Protein AF-A0A6A8DGF8-F1 (afdb_monomer)

Secondary structure (DSSP, 8-state):
--------SSGGGGHHHHHHHHHHHHHHHHHHHHHHHHHHHHHHHHHHHHHHHHHHHHHHHHT-

Organism: NCBI:txid930132

Structure (mmCIF, N/CA/C/O backbone):
data_AF-A0A6A8DGF8-F1
#
_entry.id   AF-A0A6A8DGF8-F1
#
loop_
_atom_site.group_PDB
_atom_site.id
_atom_site.type_symbol
_atom_site.label_atom_id
_atom_site.label_alt_id
_atom_site.label_comp_id
_atom_site.label_asym_id
_atom_site.label_entity_id
_atom_site.label_seq_id
_atom_site.pdbx_PDB_ins_code
_atom_site.Cartn_x
_atom_site.Cartn_y
_atom_site.Cartn_z
_atom_site.occupancy
_atom_site.B_iso_or_equiv
_atom_site.auth_seq_id
_atom_site.auth_comp_id
_atom_site.auth_asym_id
_atom_site.auth_atom_id
_atom_site.pdbx_PDB_model_num
ATOM 1 N N . MET A 1 1 ? -9.267 4.908 -38.043 1.00 56.53 1 MET A N 1
ATOM 2 C CA . MET A 1 1 ? -8.399 3.712 -38.007 1.00 56.53 1 MET A CA 1
ATOM 3 C C . MET A 1 1 ? -7.913 3.601 -36.582 1.00 56.53 1 MET A C 1
ATOM 5 O O . MET A 1 1 ? -7.442 4.606 -36.072 1.00 56.53 1 MET A O 1
ATOM 9 N N . MET A 1 2 ? -8.149 2.474 -35.913 1.00 59.81 2 MET A N 1
ATOM 10 C CA . MET A 1 2 ? -7.688 2.272 -34.538 1.00 59.81 2 MET A CA 1
ATOM 11 C C . MET A 1 2 ? -6.165 2.443 -34.547 1.00 59.81 2 MET A C 1
ATOM 13 O O . MET A 1 2 ? -5.498 1.741 -35.307 1.00 59.81 2 MET A O 1
ATOM 17 N N . GLU A 1 3 ? -5.637 3.416 -33.803 1.00 60.22 3 GLU A N 1
ATOM 18 C CA . GLU A 1 3 ? -4.201 3.511 -33.555 1.00 60.22 3 GLU A CA 1
ATOM 19 C C . GLU A 1 3 ? -3.805 2.187 -32.910 1.00 60.22 3 GLU A C 1
ATOM 21 O O . GLU A 1 3 ? -4.200 1.868 -31.788 1.00 60.22 3 GLU A O 1
ATOM 26 N N . PHE A 1 4 ? -3.158 1.351 -33.716 1.00 57.66 4 PHE A N 1
ATOM 27 C CA . PHE A 1 4 ? -2.579 0.082 -33.324 1.00 57.66 4 PHE A CA 1
ATOM 28 C C . PHE A 1 4 ? -1.881 0.296 -31.984 1.00 57.66 4 PHE A C 1
ATOM 30 O O . PHE A 1 4 ? -1.114 1.251 -31.872 1.00 57.66 4 PHE A O 1
ATOM 37 N N . LEU A 1 5 ? -2.176 -0.531 -30.973 1.00 68.12 5 LEU A N 1
ATOM 38 C CA . LEU A 1 5 ? -1.447 -0.495 -29.708 1.00 68.12 5 LEU A CA 1
ATOM 39 C C . LEU A 1 5 ? 0.049 -0.550 -30.040 1.00 68.12 5 LEU A C 1
ATOM 41 O O . LEU A 1 5 ? 0.569 -1.612 -30.387 1.00 68.12 5 LEU A O 1
ATOM 45 N N . TYR A 1 6 ? 0.719 0.606 -30.010 1.00 67.62 6 TYR A N 1
ATOM 46 C CA . TYR A 1 6 ? 2.142 0.690 -30.275 1.00 67.62 6 TYR A CA 1
ATOM 47 C C . TYR A 1 6 ? 2.819 0.154 -29.034 1.00 67.62 6 TYR A C 1
ATOM 49 O O . TYR A 1 6 ? 3.042 0.847 -28.042 1.00 67.62 6 TYR A O 1
ATOM 57 N N . PHE A 1 7 ? 3.054 -1.143 -29.073 1.00 71.44 7 PHE A N 1
ATOM 58 C CA . PHE A 1 7 ? 3.858 -1.810 -28.092 1.00 71.44 7 PHE A CA 1
ATOM 59 C C . PHE A 1 7 ? 5.306 -1.434 -28.386 1.00 71.44 7 PHE A C 1
ATOM 61 O O . PHE A 1 7 ? 5.798 -1.826 -29.446 1.00 71.44 7 PHE A O 1
ATOM 68 N N . PRO A 1 8 ? 6.002 -0.693 -27.501 1.00 77.00 8 PRO A N 1
ATOM 69 C CA . PRO A 1 8 ? 7.423 -0.470 -27.686 1.00 77.00 8 PRO A CA 1
ATOM 70 C C . PRO A 1 8 ? 8.139 -1.804 -27.916 1.00 77.00 8 PRO A C 1
ATOM 72 O O . PRO A 1 8 ? 7.892 -2.784 -27.196 1.00 77.00 8 PRO A O 1
ATOM 75 N N . GLU A 1 9 ? 8.980 -1.830 -28.955 1.00 79.00 9 GLU A N 1
ATOM 76 C CA . GLU A 1 9 ? 9.816 -2.984 -29.299 1.00 79.00 9 GLU A CA 1
ATOM 77 C C . GLU A 1 9 ? 10.733 -3.341 -28.127 1.00 79.00 9 GLU A C 1
ATOM 79 O O . GLU A 1 9 ? 10.875 -4.514 -27.7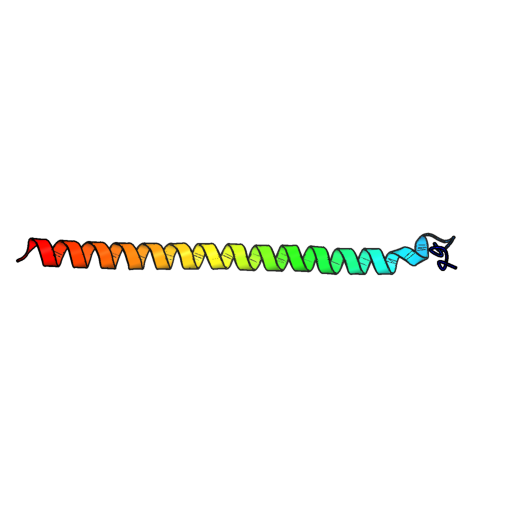78 1.00 79.00 9 GLU A O 1
ATOM 84 N N . ASP A 1 10 ? 11.265 -2.318 -27.451 1.00 82.69 10 ASP A N 1
ATOM 85 C CA . ASP A 1 10 ? 12.023 -2.491 -26.223 1.00 82.69 10 ASP A CA 1
ATOM 86 C C . ASP A 1 10 ? 11.093 -2.625 -25.006 1.00 82.69 10 ASP A C 1
ATOM 88 O O . ASP A 1 10 ? 10.387 -1.694 -24.601 1.00 82.69 10 ASP A O 1
ATOM 92 N N . LYS A 1 11 ? 11.126 -3.808 -24.384 1.00 80.19 11 LYS A N 1
ATOM 93 C CA . LYS A 1 11 ? 10.345 -4.122 -23.183 1.00 80.19 11 LYS A CA 1
ATOM 94 C C . LYS A 1 11 ? 10.767 -3.302 -21.960 1.00 80.19 11 LYS A C 1
ATOM 96 O O . LYS A 1 11 ? 10.004 -3.210 -20.997 1.00 80.19 11 LYS A O 1
ATOM 101 N N . SER A 1 12 ? 11.937 -2.673 -21.996 1.00 86.00 12 SER A N 1
ATOM 102 C CA . SER A 1 12 ? 12.401 -1.797 -20.924 1.00 86.00 12 SER A CA 1
ATOM 103 C C . SER A 1 12 ? 11.472 -0.592 -20.702 1.00 86.00 12 SER A C 1
ATOM 105 O O . SER A 1 12 ? 11.285 -0.130 -19.576 1.00 86.00 12 SER A O 1
ATOM 107 N N . LEU A 1 13 ? 10.786 -0.135 -21.750 1.00 84.38 13 LEU A N 1
ATOM 108 C CA . LEU A 1 13 ? 9.891 1.020 -2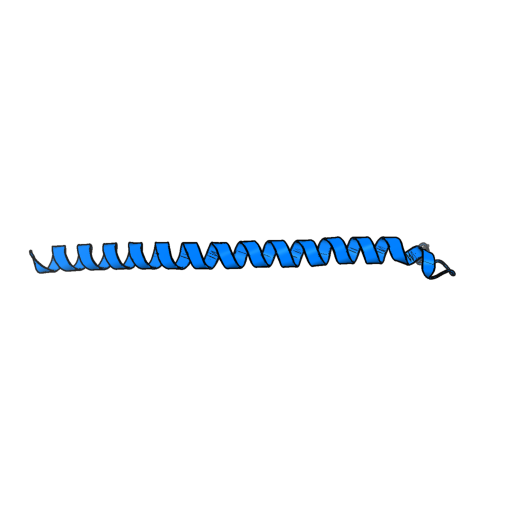1.687 1.00 84.38 13 LEU A CA 1
ATOM 109 C C . LEU A 1 13 ? 8.585 0.745 -20.915 1.00 84.38 13 LEU A C 1
ATOM 111 O O . LEU A 1 13 ? 7.887 1.694 -20.563 1.00 84.38 13 LEU A O 1
ATOM 115 N N . TYR A 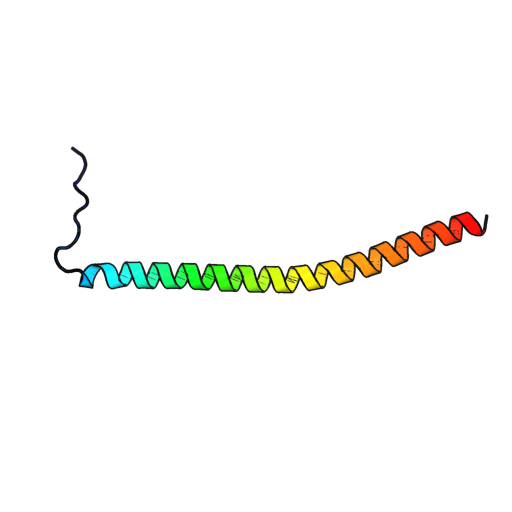1 14 ? 8.265 -0.516 -20.583 1.00 87.00 14 TYR A N 1
ATOM 116 C CA . TYR A 1 14 ? 7.122 -0.857 -19.716 1.00 87.00 14 TYR A CA 1
ATOM 117 C C . TYR A 1 14 ? 7.461 -0.855 -18.220 1.00 87.00 14 TYR A C 1
ATOM 119 O O . TYR A 1 14 ? 6.541 -0.875 -17.399 1.00 87.00 14 TYR A O 1
ATOM 127 N N . PHE A 1 15 ? 8.745 -0.817 -17.835 1.00 89.50 15 PHE A N 1
ATOM 128 C CA . PHE A 1 15 ? 9.141 -0.784 -16.420 1.00 89.50 15 PHE A CA 1
ATOM 129 C C . PHE A 1 15 ? 8.448 0.328 -15.620 1.00 89.50 15 PHE A C 1
ATOM 131 O O . PHE A 1 15 ? 7.937 0.022 -14.541 1.00 89.50 15 PHE A O 1
ATOM 138 N N . PRO A 1 16 ? 8.343 1.577 -16.122 1.00 90.50 16 PRO A N 1
ATOM 139 C CA . PRO A 1 16 ? 7.642 2.642 -15.410 1.00 90.50 16 PRO A CA 1
ATOM 140 C C . PRO A 1 16 ? 6.185 2.280 -15.102 1.00 90.50 16 PRO A C 1
ATOM 142 O O . PRO A 1 16 ? 5.733 2.463 -13.975 1.00 90.50 16 PRO A O 1
ATOM 145 N N . ALA A 1 17 ? 5.471 1.691 -16.067 1.00 90.94 17 ALA A N 1
ATOM 146 C CA . ALA A 1 17 ? 4.078 1.286 -15.893 1.00 90.94 17 ALA A CA 1
ATOM 147 C C . ALA A 1 17 ? 3.927 0.170 -14.847 1.00 90.94 17 ALA A C 1
ATOM 149 O O . ALA A 1 17 ? 3.019 0.217 -14.019 1.00 90.94 17 ALA A O 1
ATOM 150 N N . ILE A 1 18 ? 4.839 -0.807 -14.844 1.00 93.25 18 ILE A N 1
ATOM 151 C CA . ILE A 1 18 ? 4.839 -1.903 -13.865 1.00 93.25 18 ILE A CA 1
ATOM 152 C C . ILE A 1 18 ? 5.114 -1.366 -12.457 1.00 93.25 18 ILE A C 1
ATOM 154 O O . ILE A 1 18 ? 4.429 -1.752 -11.513 1.00 93.25 18 ILE A O 1
ATOM 158 N N . ILE A 1 19 ? 6.066 -0.442 -12.310 1.00 95.50 19 ILE A N 1
ATOM 159 C CA . ILE A 1 19 ? 6.384 0.192 -11.024 1.00 95.50 19 ILE A CA 1
ATOM 160 C C . ILE A 1 19 ? 5.177 0.980 -10.502 1.00 95.50 19 ILE A C 1
ATOM 162 O O . ILE A 1 19 ? 4.805 0.827 -9.338 1.00 95.50 19 ILE A O 1
ATOM 166 N N . SER A 1 20 ? 4.529 1.779 -11.357 1.00 95.19 20 SER A N 1
ATOM 167 C CA . SER A 1 20 ? 3.309 2.505 -10.989 1.00 95.19 20 SER A CA 1
ATOM 168 C C . SER A 1 20 ? 2.185 1.556 -10.578 1.00 95.19 20 SER A C 1
ATOM 170 O O . SER A 1 20 ? 1.544 1.777 -9.552 1.00 95.19 20 SER A O 1
ATOM 172 N N . LEU A 1 21 ? 1.970 0.473 -11.330 1.00 95.06 21 LEU A N 1
ATOM 173 C CA . LEU A 1 21 ? 0.962 -0.532 -11.001 1.00 95.06 21 LEU A CA 1
ATOM 174 C C . LEU A 1 21 ? 1.244 -1.175 -9.639 1.00 95.06 21 LEU A C 1
ATOM 176 O O . LEU A 1 21 ? 0.349 -1.239 -8.800 1.00 95.06 21 LEU A O 1
ATOM 180 N N . LEU A 1 22 ? 2.487 -1.596 -9.388 1.00 97.38 22 LEU A N 1
ATOM 181 C CA . LEU A 1 22 ? 2.889 -2.159 -8.099 1.00 97.38 22 LEU A CA 1
ATOM 182 C C . LEU A 1 22 ? 2.659 -1.174 -6.953 1.00 97.38 22 LEU A C 1
ATOM 184 O O . LEU A 1 22 ? 2.140 -1.574 -5.914 1.00 97.38 22 LEU A O 1
ATOM 188 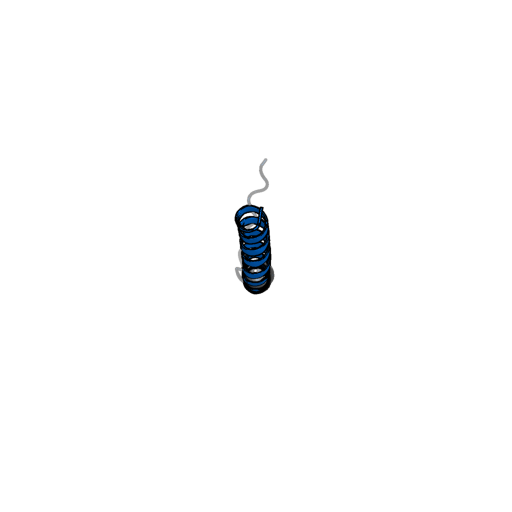N N . PHE A 1 23 ? 2.990 0.103 -7.141 1.00 97.44 23 PHE A N 1
ATOM 189 C CA . PHE A 1 23 ? 2.767 1.128 -6.125 1.00 97.44 23 PHE A CA 1
ATOM 190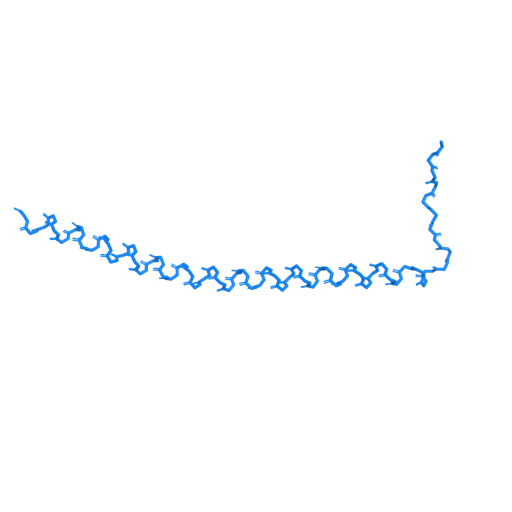 C C . PHE A 1 23 ? 1.285 1.240 -5.739 1.00 97.44 23 PHE A C 1
ATOM 192 O O . PHE A 1 23 ? 0.952 1.204 -4.554 1.00 97.44 23 PHE A O 1
ATOM 199 N N . PHE A 1 24 ? 0.384 1.299 -6.724 1.00 97.25 24 PHE A N 1
ATOM 200 C CA . PHE A 1 24 ? -1.057 1.356 -6.461 1.00 97.25 24 PHE A CA 1
ATOM 201 C C . PHE A 1 24 ? -1.599 0.072 -5.837 1.00 97.25 24 PHE A C 1
ATOM 203 O O . PHE A 1 24 ? -2.407 0.140 -4.913 1.00 97.25 24 PHE A O 1
ATOM 210 N N . VAL A 1 25 ? -1.141 -1.092 -6.298 1.00 97.44 25 VAL A N 1
ATOM 211 C CA . VAL A 1 25 ? -1.553 -2.387 -5.746 1.00 97.44 25 VAL A CA 1
ATOM 212 C C . VAL A 1 25 ? -1.134 -2.500 -4.281 1.00 97.44 25 VAL A C 1
ATOM 214 O O . VAL A 1 25 ? -1.964 -2.810 -3.428 1.00 97.44 25 VAL A O 1
ATOM 217 N N . ILE A 1 26 ? 0.121 -2.174 -3.958 1.00 97.81 26 ILE A N 1
ATOM 218 C CA . ILE A 1 26 ? 0.617 -2.157 -2.575 1.00 97.81 26 ILE A CA 1
ATOM 219 C C . ILE A 1 26 ? -0.188 -1.156 -1.739 1.00 97.81 26 ILE A C 1
ATOM 221 O O . ILE A 1 26 ? -0.628 -1.494 -0.642 1.00 97.81 26 ILE A O 1
ATOM 225 N N . GLY A 1 27 ? -0.440 0.045 -2.266 1.00 97.38 27 GLY A N 1
ATOM 226 C CA . GLY A 1 27 ? -1.268 1.052 -1.603 1.00 97.38 27 GLY A CA 1
ATOM 227 C C . GLY A 1 27 ? -2.680 0.549 -1.286 1.00 97.38 27 GLY A C 1
ATOM 228 O O . GLY A 1 27 ? -3.158 0.734 -0.167 1.00 97.38 27 GLY A O 1
ATOM 229 N N . ALA A 1 28 ? -3.322 -0.150 -2.224 1.00 96.81 28 ALA A N 1
ATOM 230 C CA . ALA A 1 28 ? -4.640 -0.746 -2.027 1.00 96.81 28 ALA A CA 1
ATOM 231 C C . ALA A 1 28 ? -4.626 -1.834 -0.943 1.00 96.81 28 ALA A C 1
ATOM 233 O O . ALA A 1 28 ? -5.499 -1.840 -0.075 1.00 96.81 28 ALA A O 1
ATOM 234 N N . PHE A 1 29 ? -3.613 -2.707 -0.933 1.00 96.69 29 PHE A N 1
ATOM 235 C CA . PHE A 1 29 ? -3.454 -3.713 0.121 1.00 96.69 29 PHE A CA 1
ATOM 236 C C . PHE A 1 29 ? -3.237 -3.082 1.498 1.00 96.69 29 PHE A C 1
ATOM 238 O O . PHE A 1 29 ? -3.849 -3.515 2.475 1.00 96.69 29 PHE A O 1
ATOM 245 N N . VAL A 1 30 ? -2.411 -2.036 1.587 1.00 96.50 30 VAL A N 1
ATOM 246 C CA . VAL A 1 30 ? -2.184 -1.304 2.840 1.00 96.50 30 VAL A CA 1
ATOM 247 C C . VAL A 1 30 ? -3.472 -0.638 3.312 1.00 96.50 30 VAL A C 1
ATOM 249 O O . VAL A 1 30 ? -3.842 -0.798 4.474 1.00 96.50 30 VAL A O 1
ATOM 252 N N . ALA A 1 31 ? -4.189 0.057 2.427 1.00 96.12 31 ALA A N 1
ATOM 253 C CA . ALA A 1 31 ? -5.469 0.671 2.758 1.00 96.12 31 ALA A CA 1
ATOM 254 C C . ALA A 1 31 ? -6.463 -0.382 3.266 1.00 96.12 31 ALA A C 1
ATOM 256 O O . ALA A 1 31 ? -6.991 -0.244 4.368 1.00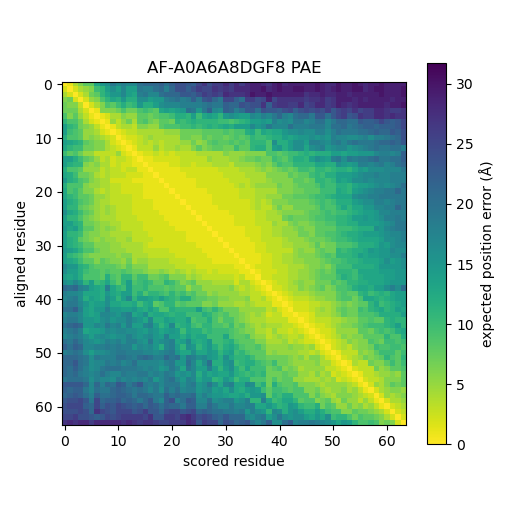 96.12 31 ALA A O 1
ATOM 257 N N . MET A 1 32 ? -6.649 -1.479 2.526 1.00 94.44 32 MET A N 1
ATOM 258 C CA . MET A 1 32 ? -7.535 -2.578 2.915 1.00 94.44 32 MET A CA 1
ATOM 259 C C . MET A 1 32 ? -7.150 -3.173 4.277 1.00 94.44 32 MET A C 1
ATOM 261 O O . MET A 1 32 ? -8.021 -3.426 5.109 1.00 94.44 32 MET A O 1
ATOM 265 N N . TYR A 1 33 ? -5.854 -3.338 4.549 1.00 94.00 33 TYR A N 1
ATOM 266 C CA . TYR A 1 33 ? -5.363 -3.814 5.841 1.00 94.00 33 TYR A CA 1
ATOM 267 C C . TYR A 1 33 ? -5.684 -2.842 6.989 1.00 94.00 33 TYR A C 1
ATOM 269 O O . TYR A 1 33 ? -6.139 -3.269 8.055 1.00 94.00 33 TYR A O 1
ATOM 277 N N . LEU A 1 34 ? -5.495 -1.534 6.779 1.00 92.62 34 LEU A N 1
ATOM 278 C CA . LEU A 1 34 ? -5.821 -0.499 7.768 1.00 92.62 34 LEU A CA 1
ATOM 279 C C . LEU A 1 34 ? -7.327 -0.429 8.054 1.00 92.62 34 LEU A C 1
ATOM 281 O O . LEU A 1 34 ? -7.725 -0.330 9.220 1.00 92.62 34 LEU A O 1
ATOM 285 N N . PHE A 1 35 ? -8.157 -0.538 7.014 1.00 91.38 35 PHE A N 1
ATOM 286 C CA . PHE A 1 35 ? -9.613 -0.605 7.147 1.00 91.38 35 PHE A CA 1
ATOM 287 C C . PHE A 1 35 ? -10.046 -1.854 7.913 1.00 91.38 35 PHE A C 1
ATOM 289 O O . PHE A 1 35 ? -10.789 -1.747 8.886 1.00 91.38 35 PHE A O 1
ATOM 296 N N . HIS A 1 36 ? -9.523 -3.028 7.557 1.00 87.50 36 HIS A N 1
ATOM 297 C CA . HIS A 1 36 ? -9.855 -4.279 8.238 1.00 87.50 36 HIS A CA 1
ATOM 298 C C . HIS A 1 36 ? -9.463 -4.256 9.726 1.00 87.50 36 HIS A C 1
ATOM 300 O O . HIS A 1 36 ? -10.224 -4.700 10.587 1.00 87.50 36 HIS A O 1
ATOM 306 N N . LYS A 1 37 ? -8.298 -3.687 10.063 1.00 84.69 37 LYS A N 1
ATOM 307 C CA . LYS A 1 37 ? -7.876 -3.520 11.462 1.00 84.69 37 LYS A CA 1
ATOM 308 C C . LYS A 1 37 ? -8.785 -2.558 12.234 1.00 84.69 37 LYS A C 1
ATOM 310 O O . LYS A 1 37 ? -9.075 -2.817 13.402 1.00 84.69 37 LYS A O 1
ATOM 315 N N . SER A 1 38 ? -9.212 -1.463 11.608 1.00 81.44 38 SER A N 1
ATOM 316 C CA . SER A 1 38 ? -10.104 -0.484 12.245 1.00 81.44 38 SER A CA 1
ATOM 317 C C . SER A 1 38 ? -11.504 -1.058 12.458 1.00 81.44 38 SER A C 1
ATOM 319 O O . SER A 1 38 ? -12.031 -0.961 13.564 1.00 81.44 38 SER A O 1
ATOM 321 N N . SER A 1 39 ? -12.031 -1.776 11.464 1.00 76.31 39 SER A N 1
ATOM 322 C CA . SER A 1 39 ? -13.348 -2.416 11.524 1.00 76.31 39 SER A CA 1
ATOM 323 C C . SER A 1 39 ? -13.465 -3.405 12.691 1.00 76.31 39 SER A C 1
ATOM 325 O O . SER A 1 39 ? -14.403 -3.313 13.475 1.00 76.31 39 SER A O 1
ATOM 327 N N . LYS A 1 40 ? -12.456 -4.257 12.931 1.00 75.19 40 LYS A N 1
ATOM 328 C CA . LYS A 1 40 ? -12.464 -5.180 14.088 1.00 75.19 40 LYS A CA 1
ATOM 329 C C . LYS A 1 40 ? -12.467 -4.484 15.451 1.00 75.19 40 LYS A C 1
ATOM 331 O O . LYS A 1 40 ? -12.869 -5.074 16.453 1.00 75.19 40 LYS A O 1
ATOM 336 N N . LYS A 1 41 ? -11.956 -3.254 15.528 1.00 74.56 41 LYS A N 1
ATOM 337 C CA . LYS A 1 41 ? -11.961 -2.467 16.767 1.00 74.56 41 LYS A CA 1
ATOM 338 C C . LYS A 1 41 ? -13.322 -1.815 17.001 1.00 74.56 41 LYS A C 1
ATOM 340 O O . LYS A 1 41 ? -13.719 -1.672 18.154 1.00 74.56 41 LYS A O 1
ATOM 345 N N . GLU A 1 42 ? -14.011 -1.424 15.935 1.00 76.62 42 GLU A N 1
ATOM 346 C CA . GLU A 1 42 ? -15.385 -0.920 16.003 1.00 76.62 42 GLU A CA 1
ATOM 347 C C . GLU A 1 42 ? -16.373 -2.032 16.334 1.00 76.62 42 GLU A C 1
ATOM 349 O O . GLU A 1 42 ? -17.206 -1.838 17.210 1.00 76.62 42 GLU A O 1
ATOM 354 N N . GLU A 1 43 ? -16.216 -3.212 15.735 1.00 77.94 43 GLU A N 1
ATOM 355 C CA . GLU A 1 43 ? -17.083 -4.368 15.976 1.00 77.94 43 GLU A CA 1
ATOM 356 C C . GLU A 1 43 ? -17.164 -4.717 17.470 1.00 77.94 43 GLU A C 1
ATOM 358 O O . GLU A 1 43 ? -18.252 -4.795 18.028 1.00 77.94 43 GLU A O 1
ATOM 363 N N . ARG A 1 44 ? -16.021 -4.783 18.167 1.00 76.31 44 ARG A N 1
ATOM 364 C CA . ARG A 1 44 ? -15.980 -5.036 19.622 1.00 76.31 44 ARG A CA 1
ATOM 365 C C . ARG A 1 44 ? -16.673 -3.952 20.447 1.00 76.31 44 ARG A C 1
ATOM 367 O O . ARG A 1 44 ? -17.340 -4.257 21.424 1.00 76.31 44 ARG A O 1
ATOM 374 N N . ARG A 1 45 ? -16.513 -2.683 20.059 1.00 76.00 45 ARG A N 1
ATOM 375 C CA . ARG A 1 45 ? -17.137 -1.549 20.764 1.00 76.00 45 ARG A CA 1
ATOM 376 C C . ARG A 1 45 ? -18.647 -1.535 20.584 1.00 76.00 45 ARG A C 1
ATOM 378 O O . ARG A 1 45 ? -19.368 -1.164 21.504 1.00 76.00 45 ARG A O 1
ATOM 385 N N . ILE A 1 46 ? -19.105 -1.890 19.389 1.00 80.25 46 ILE A N 1
ATOM 386 C CA . ILE A 1 46 ? -20.523 -2.010 19.076 1.00 80.25 46 ILE A CA 1
ATOM 387 C C . ILE A 1 46 ? -21.109 -3.183 19.860 1.00 80.25 46 ILE A C 1
ATOM 389 O O . ILE A 1 46 ? -22.116 -2.989 20.527 1.00 80.25 46 ILE A O 1
ATOM 393 N N . ASP A 1 47 ? -20.454 -4.342 19.865 1.00 79.69 47 ASP A N 1
ATOM 394 C CA . ASP A 1 47 ? -20.949 -5.534 20.560 1.00 79.69 47 ASP A CA 1
ATOM 395 C C . ASP A 1 47 ? -21.083 -5.310 22.078 1.00 79.69 47 ASP A C 1
ATOM 397 O O . ASP A 1 47 ? -22.130 -5.584 22.662 1.00 79.69 47 ASP A O 1
ATOM 401 N N . GLU A 1 48 ? -20.078 -4.690 22.712 1.00 77.12 48 GLU A N 1
ATOM 402 C CA . GLU A 1 48 ? -20.140 -4.301 24.130 1.00 77.12 48 GLU A CA 1
ATOM 40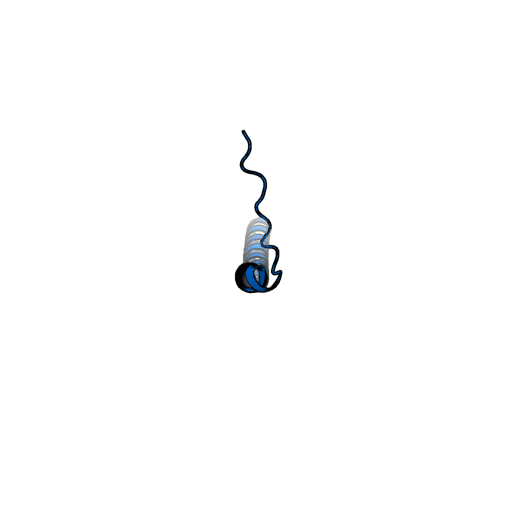3 C C . GLU A 1 48 ? -21.295 -3.327 24.414 1.00 77.12 48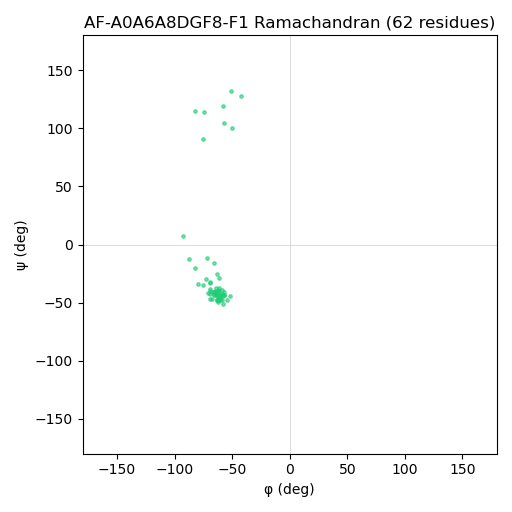 GLU A C 1
ATOM 405 O O . GLU A 1 48 ? -22.030 -3.488 25.393 1.00 77.12 48 GLU A O 1
ATOM 410 N N . LYS A 1 49 ? -21.488 -2.325 23.548 1.00 77.31 49 LYS A N 1
ATOM 411 C CA . LYS A 1 49 ? -22.535 -1.316 23.727 1.00 77.31 49 LYS A CA 1
ATOM 412 C C . LYS A 1 49 ? -23.932 -1.912 23.543 1.00 77.31 49 LYS A C 1
ATOM 414 O O . LYS A 1 49 ? -24.784 -1.714 24.406 1.00 77.31 49 LYS A O 1
ATOM 419 N N . TYR A 1 50 ? -24.147 -2.688 22.482 1.00 78.19 50 TYR A N 1
ATOM 420 C CA . TYR A 1 50 ? -25.430 -3.335 22.204 1.00 78.19 50 TYR A CA 1
ATOM 421 C C . TYR A 1 50 ? -25.786 -4.379 23.262 1.00 78.19 50 TYR A C 1
ATOM 423 O O . TYR A 1 50 ? -26.934 -4.412 23.701 1.00 78.19 50 TYR A O 1
ATOM 431 N N . GLN A 1 51 ? -24.827 -5.184 23.736 1.00 75.00 51 GLN A N 1
ATOM 432 C CA . GLN A 1 51 ? -25.104 -6.089 24.852 1.00 75.00 51 GLN A CA 1
ATOM 433 C C . GLN A 1 51 ? -25.523 -5.308 26.097 1.00 75.00 51 GLN A C 1
ATOM 435 O O . GLN A 1 51 ? -26.539 -5.638 26.702 1.00 75.00 51 GLN A O 1
ATOM 440 N N . SER A 1 52 ? -24.806 -4.238 26.455 1.00 72.75 52 SER A N 1
ATOM 441 C CA . SER A 1 52 ? -25.158 -3.444 27.639 1.00 72.75 52 SER A CA 1
ATOM 442 C C . SER A 1 52 ? -26.553 -2.805 27.552 1.00 72.75 52 SER A C 1
ATOM 444 O O . SER A 1 52 ? -27.273 -2.790 28.549 1.00 72.75 52 SER A O 1
ATOM 446 N N . GLU A 1 53 ? -26.970 -2.345 26.367 1.00 74.50 53 GLU A N 1
ATOM 447 C CA . GLU A 1 53 ? -28.302 -1.772 26.131 1.00 74.50 53 GLU A CA 1
ATOM 448 C C . GLU A 1 53 ? -29.414 -2.835 26.208 1.00 74.50 53 GLU A C 1
ATOM 450 O O . GLU A 1 53 ? -30.460 -2.578 26.810 1.00 74.50 53 GLU A O 1
ATOM 455 N N . ILE A 1 54 ? -29.185 -4.047 25.682 1.00 75.50 54 ILE A N 1
ATOM 456 C CA . ILE A 1 54 ? -30.139 -5.166 25.792 1.00 75.50 54 ILE A CA 1
ATOM 457 C C . ILE A 1 54 ? -30.288 -5.623 27.251 1.00 75.50 54 ILE A C 1
ATOM 459 O O . ILE A 1 54 ? -31.406 -5.823 27.726 1.00 75.50 54 ILE A O 1
ATOM 463 N N . TYR A 1 55 ? -29.191 -5.741 28.005 1.00 72.56 55 TYR A N 1
ATOM 464 C CA . TYR A 1 55 ? -29.260 -6.121 29.422 1.00 72.56 55 TYR A CA 1
ATOM 465 C C . TYR A 1 55 ? -30.030 -5.092 30.263 1.00 72.56 55 TYR A C 1
ATOM 467 O O . TYR A 1 55 ? -30.835 -5.484 31.108 1.00 72.56 55 TYR A O 1
ATOM 475 N N . GLN A 1 56 ? -29.827 -3.793 30.023 1.00 71.69 56 GLN A N 1
ATOM 476 C CA . GLN A 1 56 ? -30.557 -2.720 30.714 1.00 71.69 56 GLN A CA 1
ATOM 477 C C . GLN A 1 56 ? -32.062 -2.790 30.418 1.00 71.69 56 GLN A C 1
ATOM 479 O O . GLN A 1 56 ? -32.869 -2.853 31.341 1.00 71.69 56 GLN A O 1
ATOM 484 N N . SER A 1 57 ? -32.435 -2.894 29.140 1.00 70.81 57 SER A N 1
ATOM 485 C CA . SER A 1 57 ? -33.843 -2.955 28.722 1.00 70.81 57 SER A CA 1
ATOM 486 C C . SER A 1 57 ? -34.572 -4.202 29.237 1.00 70.81 57 SER A C 1
ATOM 488 O O . SER A 1 57 ? -35.708 -4.101 29.689 1.00 70.81 57 SER A O 1
ATOM 490 N N . THR A 1 58 ? -33.901 -5.356 29.291 1.00 70.00 58 THR A N 1
ATOM 491 C CA . THR A 1 58 ? -34.490 -6.576 29.878 1.00 70.00 58 THR A CA 1
ATOM 492 C C . THR A 1 58 ? -34.651 -6.465 31.404 1.00 70.00 58 THR A C 1
ATOM 494 O O . THR A 1 58 ? -35.587 -7.013 31.988 1.00 70.00 58 THR A O 1
ATOM 497 N N . THR A 1 59 ? -33.749 -5.744 32.077 1.00 65.31 59 THR A N 1
ATOM 498 C CA . THR A 1 59 ? -33.774 -5.582 33.541 1.00 65.31 59 THR A CA 1
ATOM 499 C C . THR A 1 59 ? -34.864 -4.605 33.988 1.00 65.31 59 THR A C 1
ATOM 501 O O . THR A 1 59 ? -35.504 -4.844 35.012 1.00 65.31 59 THR A O 1
ATOM 504 N N . ASP A 1 60 ? -35.129 -3.556 33.205 1.00 62.34 60 ASP A N 1
ATOM 505 C CA . ASP A 1 60 ? -36.226 -2.611 33.451 1.00 62.34 60 ASP A CA 1
ATOM 506 C C . ASP A 1 60 ? -37.613 -3.236 33.223 1.00 62.34 60 ASP A C 1
ATOM 508 O O . ASP A 1 60 ? -38.558 -2.918 33.944 1.00 62.34 60 ASP A O 1
ATOM 512 N N . GLU A 1 61 ? -37.746 -4.166 32.270 1.00 63.03 61 GLU A N 1
ATOM 513 C CA . GLU A 1 61 ? -38.993 -4.916 32.048 1.00 63.03 61 GLU A CA 1
ATOM 514 C C . GLU A 1 61 ? -39.262 -5.965 33.137 1.00 63.03 61 GLU A C 1
ATOM 516 O O . GLU A 1 61 ? -40.417 -6.238 33.451 1.00 63.03 61 GLU A O 1
ATOM 521 N N . THR A 1 62 ? -38.215 -6.531 33.746 1.00 63.44 62 THR A N 1
ATOM 522 C CA . THR A 1 62 ? -38.353 -7.565 34.792 1.00 63.44 62 THR A CA 1
ATOM 523 C C . THR A 1 62 ? -38.627 -6.972 36.185 1.00 63.44 62 THR A C 1
ATOM 525 O O . THR A 1 62 ? -39.130 -7.670 37.063 1.00 63.44 62 THR A O 1
ATOM 528 N N . ASN A 1 63 ? -38.308 -5.691 36.410 1.00 59.25 63 ASN A N 1
ATOM 529 C CA . ASN A 1 63 ? -38.524 -4.986 37.686 1.00 59.25 63 ASN A CA 1
ATOM 530 C C . ASN A 1 63 ? -39.864 -4.226 37.778 1.00 59.25 63 ASN A C 1
ATOM 532 O O . ASN A 1 63 ? -40.070 -3.478 38.739 1.00 59.25 63 ASN A O 1
ATOM 536 N N . LYS A 1 64 ? -40.762 -4.384 36.799 1.00 50.66 64 LYS A N 1
ATOM 537 C CA . LYS A 1 64 ? -42.062 -3.701 36.725 1.00 50.66 64 LYS A CA 1
ATOM 538 C C . LYS A 1 64 ? -43.223 -4.677 36.890 1.00 50.66 64 LYS A C 1
ATOM 540 O O . LYS A 1 64 ? -44.217 -4.270 37.531 1.00 50.66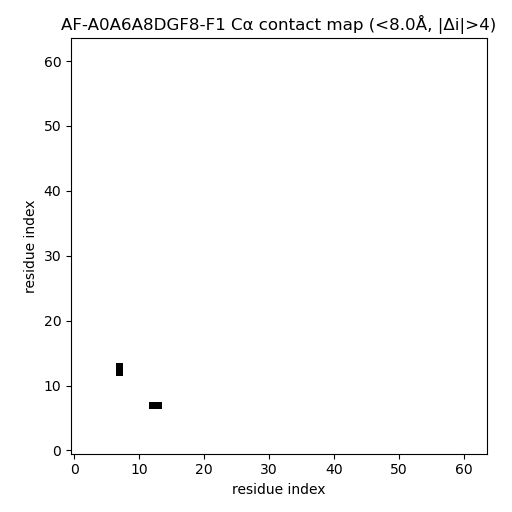 64 LYS A O 1
#

Sequence (64 aa):
MMEFLYFPEDKSLYFPAIISLLFFVIGAFVAMYLFHKSSKKEERRIDEKYQSEIYQSTTDETNK

Foldseek 3Di:
DPPPPPDPPDPVVCVVVVVVVVVVVVVVVVVVVVVVVVVVVVVVVVVVVVVVVVVVVVVVVVVD

Solvent-accessible surface area (backbone atoms only — not comparable to full-atom values): 3810 Å² total; per-residue (Å²): 127,82,79,68,84,80,68,67,88,57,69,72,76,48,50,64,58,52,53,52,50,50,52,52,52,51,49,50,53,51,49,52,51,53,49,54,58,50,48,60,56,48,52,55,55,48,50,56,49,52,50,53,52,52,54,50,57,56,50,59,64,73,76,109

Radius of gyration: 26.8 Å; Cα contacts (8 Å, |Δi|>4): 2; chains: 1; bounding box: 54×11×76 Å

pLDDT: mean 80.26, std 12.61, range [50.66, 97.81]

Mean predicted aligned error: 10.84 Å